Protein AF-A0A7W1UMY3-F1 (afdb_monomer)

Secondary structure (DSSP, 8-state):
--HHHHHTTSHHHHHHTT---HHHHHHHHHHHHH-HHHHHHHHHHHHHHHHHHHHHPPPPPTTHHHHHHHHHHHHHHHHTTPPP-PPPP---

pLDDT: mean 92.27, std 11.25, range [49.06, 98.5]

Solvent-accessible surface area (backbone atoms only — not comparable to full-atom values): 5619 Å² total; per-residue (Å²): 132,53,74,63,57,53,66,74,64,53,58,56,61,36,44,75,71,68,68,48,57,75,67,56,44,54,47,51,53,52,48,31,72,76,31,69,68,50,46,49,48,48,50,52,53,48,52,53,50,49,58,52,44,67,77,66,63,75,85,72,66,82,64,52,60,61,51,50,52,53,48,54,53,50,53,53,41,43,77,72,67,47,75,87,80,70,82,78,77,82,79,130

Radius of gyration: 21.95 Å;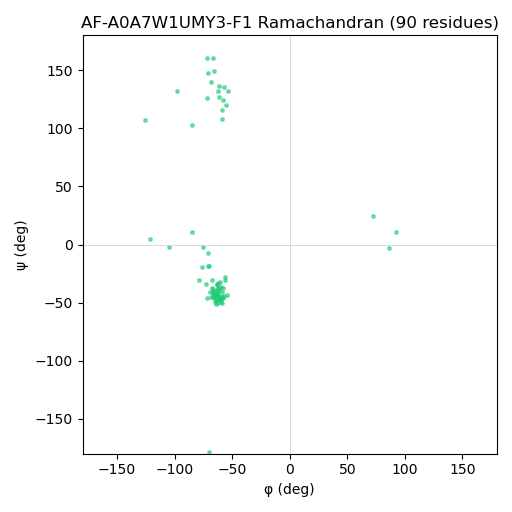 Cα contacts (8 Å, |Δi|>4): 33; chains: 1; bounding box: 52×24×57 Å

Sequence (92 aa):
MSIREYIESGVLEIYVLGLTDEAERAEVEKMAAAHPEIRKEIAEISVALQNYAEKRGVAPHPAIKPLLMATIDYTERLENGEAPAFPQILND

Structure (mmCIF, N/CA/C/O backbone):
data_AF-A0A7W1UMY3-F1
#
_entry.id   AF-A0A7W1UMY3-F1
#
loop_
_atom_site.group_PDB
_atom_site.id
_atom_site.type_symbol
_atom_site.label_atom_id
_atom_site.label_alt_id
_atom_site.label_comp_id
_atom_site.label_asym_id
_atom_site.label_entity_id
_atom_site.label_seq_id
_atom_site.pdbx_PDB_ins_code
_atom_site.Cartn_x
_atom_site.Cartn_y
_atom_site.Cartn_z
_atom_site.occupancy
_atom_site.B_iso_or_equiv
_atom_site.auth_seq_id
_atom_site.auth_comp_id
_atom_site.auth_asym_id
_atom_site.auth_atom_id
_atom_site.pdbx_PDB_model_num
ATOM 1 N N . MET A 1 1 ? -12.592 3.965 23.093 1.00 72.88 1 MET A N 1
ATOM 2 C CA . MET A 1 1 ? -13.286 4.171 21.812 1.00 72.88 1 MET A CA 1
ATOM 3 C C . MET A 1 1 ? -13.922 2.855 21.406 1.00 72.88 1 MET A C 1
ATOM 5 O O . MET A 1 1 ? -13.308 1.814 21.620 1.00 72.88 1 MET A O 1
ATOM 9 N N . SER A 1 2 ? -15.158 2.875 20.925 1.00 93.44 2 SER A N 1
ATOM 10 C CA . SER A 1 2 ? -15.796 1.706 20.318 1.00 93.44 2 SER A CA 1
ATOM 11 C C . SER A 1 2 ? -15.186 1.416 18.942 1.00 93.44 2 SER A C 1
ATOM 13 O O . SER A 1 2 ? -14.590 2.295 18.324 1.00 93.44 2 SER A O 1
ATOM 15 N N . ILE A 1 3 ? -15.359 0.191 18.437 1.00 94.12 3 ILE A N 1
ATOM 16 C CA . ILE A 1 3 ? -14.902 -0.183 17.084 1.00 94.12 3 ILE A CA 1
ATOM 17 C C . ILE A 1 3 ? -15.547 0.721 16.026 1.00 94.12 3 ILE A C 1
ATOM 19 O O . ILE A 1 3 ? -14.898 1.122 15.068 1.00 94.12 3 ILE A O 1
ATOM 23 N N . ARG A 1 4 ? -16.818 1.080 16.224 1.00 94.94 4 ARG A N 1
ATOM 24 C CA . ARG A 1 4 ? -17.551 1.952 15.307 1.00 94.94 4 ARG A CA 1
ATOM 25 C C . ARG A 1 4 ? -16.951 3.354 15.243 1.00 94.94 4 ARG A C 1
ATOM 27 O O . ARG A 1 4 ? -16.699 3.844 14.154 1.00 94.94 4 ARG A O 1
ATOM 34 N N . GLU A 1 5 ? -16.684 3.961 16.396 1.00 96.12 5 GLU A N 1
ATOM 35 C CA . GLU A 1 5 ? -16.032 5.276 16.467 1.00 96.12 5 GLU A CA 1
ATOM 36 C C . GLU A 1 5 ?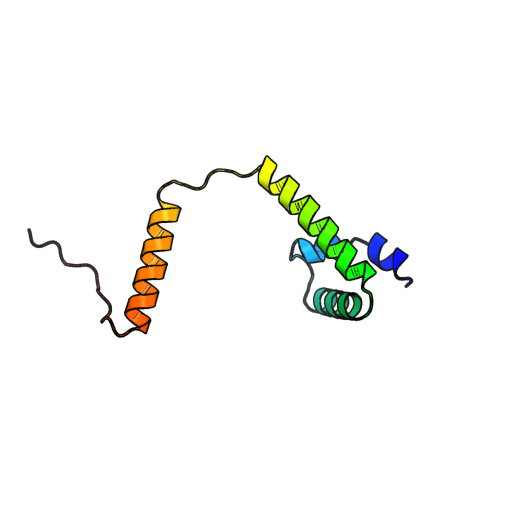 -14.621 5.244 15.861 1.00 96.12 5 GLU A C 1
ATOM 38 O O . GLU A 1 5 ? -14.197 6.220 15.258 1.00 96.12 5 GLU A O 1
ATOM 43 N N . TYR A 1 6 ? -13.908 4.118 15.988 1.00 96.62 6 TYR A N 1
ATOM 44 C CA . TYR A 1 6 ? -12.601 3.926 15.355 1.00 96.62 6 TYR A CA 1
ATOM 45 C C . TYR A 1 6 ? -12.704 3.936 13.828 1.00 96.62 6 TYR A C 1
ATOM 47 O O . TYR A 1 6 ? -11.946 4.641 13.169 1.00 96.62 6 TYR A O 1
ATOM 55 N N . ILE A 1 7 ? -13.667 3.197 13.273 1.00 96.56 7 ILE A N 1
ATOM 56 C CA . ILE A 1 7 ? -13.930 3.160 11.828 1.00 96.56 7 ILE A CA 1
ATOM 57 C C . ILE A 1 7 ? -14.362 4.543 11.322 1.00 96.56 7 ILE A C 1
ATOM 59 O O . ILE A 1 7 ? -13.839 5.025 10.328 1.00 96.56 7 ILE A O 1
ATOM 63 N N . GLU A 1 8 ? -15.252 5.224 12.044 1.00 96.44 8 GLU A N 1
ATOM 64 C CA . GLU A 1 8 ? -15.770 6.544 11.660 1.00 96.44 8 GLU A CA 1
ATOM 65 C C . GLU A 1 8 ? -14.763 7.696 11.906 1.00 96.44 8 GLU A C 1
ATOM 67 O O . GLU A 1 8 ? -15.059 8.846 11.583 1.00 96.44 8 GLU A O 1
ATOM 72 N N . SER A 1 9 ? -13.575 7.419 12.462 1.00 96.06 9 SER A N 1
ATOM 73 C CA . SER A 1 9 ? -12.566 8.441 12.794 1.00 96.06 9 SER A CA 1
ATOM 74 C C . SER A 1 9 ? -11.787 8.983 11.591 1.00 96.06 9 SER A C 1
ATOM 76 O O . SER A 1 9 ? -11.182 10.050 11.693 1.00 96.06 9 SER A O 1
ATOM 78 N N . GLY A 1 10 ? -11.775 8.261 10.466 1.00 95.75 10 GLY A N 1
ATOM 79 C CA . GLY A 1 10 ? -10.986 8.608 9.280 1.00 95.75 10 GLY A CA 1
ATOM 80 C C . GLY A 1 10 ? -9.540 8.084 9.283 1.00 95.75 10 GLY A C 1
ATOM 81 O O . GLY A 1 10 ? -8.801 8.299 8.321 1.00 95.75 10 GLY A O 1
ATOM 82 N N . VAL A 1 11 ? -9.093 7.419 10.358 1.00 97.75 11 VAL A N 1
ATOM 83 C CA . VAL A 1 11 ? -7.702 6.937 10.477 1.00 97.75 11 VAL A CA 1
ATOM 84 C C . VAL A 1 11 ? -7.377 5.818 9.481 1.00 97.75 11 VAL A C 1
ATOM 86 O O . VAL A 1 11 ? -6.244 5.710 9.011 1.00 97.75 11 VAL A O 1
ATOM 89 N N . LEU A 1 12 ? -8.366 4.997 9.113 1.00 98.38 12 LEU A N 1
ATOM 90 C CA . LEU A 1 12 ? -8.172 3.860 8.210 1.00 98.38 12 LEU A CA 1
ATOM 91 C C . LEU A 1 12 ? -7.946 4.313 6.763 1.00 98.38 12 LEU A C 1
ATOM 93 O O . LEU A 1 12 ? -7.151 3.712 6.046 1.00 98.38 12 LEU A O 1
ATOM 97 N N . GLU A 1 13 ? -8.574 5.405 6.344 1.00 98.06 13 GLU A N 1
ATOM 98 C CA . GLU A 1 13 ? -8.384 6.023 5.037 1.00 98.06 13 GLU A CA 1
ATOM 99 C C . GLU A 1 13 ? -6.976 6.598 4.907 1.00 98.06 13 GLU A C 1
ATOM 101 O O . GLU A 1 13 ? -6.295 6.364 3.908 1.00 98.06 13 GLU A O 1
ATOM 106 N N . ILE A 1 14 ? -6.513 7.304 5.940 1.00 98.00 14 ILE A N 1
ATOM 107 C CA . ILE A 1 14 ? -5.154 7.853 6.006 1.00 98.00 14 ILE A CA 1
ATOM 108 C C . ILE A 1 14 ? -4.129 6.709 6.000 1.00 98.00 14 ILE A C 1
ATOM 110 O O . ILE A 1 14 ? -3.113 6.796 5.304 1.00 98.00 14 ILE A O 1
ATOM 114 N N . TYR A 1 15 ? -4.419 5.613 6.709 1.00 98.25 15 TYR A N 1
ATOM 115 C CA . TYR A 1 15 ? -3.581 4.416 6.729 1.00 98.25 15 TYR A CA 1
ATOM 116 C C . TYR A 1 15 ? -3.464 3.774 5.345 1.00 98.25 15 TYR A C 1
ATOM 118 O O . TYR A 1 15 ? -2.353 3.545 4.870 1.00 98.25 15 TYR A O 1
ATOM 126 N N . VAL A 1 16 ? -4.587 3.535 4.658 1.00 98.00 16 VAL A N 1
ATOM 127 C CA . VAL A 1 16 ? -4.586 2.935 3.312 1.00 98.00 16 VAL A CA 1
ATOM 128 C C . VAL A 1 16 ? -3.884 3.838 2.293 1.00 98.00 16 VAL A C 1
ATOM 130 O O . VAL A 1 16 ? -3.209 3.342 1.392 1.00 98.00 16 VAL A O 1
ATOM 133 N N . LEU A 1 17 ? -3.982 5.161 2.444 1.00 96.62 17 LEU A N 1
ATOM 134 C CA . LEU A 1 17 ? -3.241 6.123 1.623 1.00 96.62 17 LEU A CA 1
ATOM 135 C C . LEU A 1 17 ? -1.731 6.161 1.930 1.00 96.62 17 LEU A C 1
ATOM 137 O O . LEU A 1 17 ? -0.987 6.825 1.208 1.00 96.62 17 LEU A O 1
ATOM 141 N N . GLY A 1 18 ? -1.269 5.469 2.976 1.00 96.94 18 GLY A N 1
ATOM 142 C CA . GLY A 1 18 ? 0.130 5.462 3.404 1.00 96.94 18 GLY A CA 1
ATOM 143 C C . GLY A 1 18 ? 0.576 6.769 4.063 1.00 96.94 18 GLY A C 1
ATOM 144 O O . GLY A 1 18 ? 1.759 7.097 4.021 1.00 96.94 18 GLY A O 1
ATOM 145 N N . LEU A 1 19 ? -0.364 7.532 4.631 1.00 97.94 19 LEU A N 1
ATOM 146 C CA . LEU A 1 19 ? -0.131 8.870 5.187 1.00 97.94 19 LEU A CA 1
ATOM 147 C C . LEU A 1 19 ? -0.090 8.911 6.721 1.00 97.94 19 LEU A C 1
ATOM 149 O O . LEU A 1 19 ? 0.147 9.976 7.285 1.00 97.94 19 LEU A O 1
ATOM 153 N N . THR A 1 20 ? -0.309 7.781 7.394 1.00 97.94 20 THR A N 1
ATOM 154 C CA . THR A 1 20 ? -0.184 7.671 8.855 1.00 97.94 20 THR A CA 1
ATOM 155 C C . THR A 1 20 ? 1.267 7.746 9.302 1.00 97.94 20 THR A C 1
ATOM 157 O O . THR A 1 20 ? 2.158 7.198 8.636 1.00 97.94 20 THR A O 1
ATOM 160 N N . ASP A 1 21 ? 1.497 8.311 10.484 1.00 97.94 21 ASP A N 1
ATOM 161 C CA . ASP A 1 21 ? 2.793 8.197 11.145 1.00 97.94 21 ASP A CA 1
ATOM 162 C C . ASP A 1 21 ? 3.063 6.763 11.658 1.00 97.94 21 ASP A C 1
ATOM 164 O O . ASP A 1 21 ? 2.313 5.817 11.399 1.00 97.94 21 ASP A O 1
ATOM 168 N N . GLU A 1 22 ? 4.211 6.549 12.303 1.00 97.75 22 GLU A N 1
ATOM 169 C CA . GLU A 1 22 ? 4.595 5.226 12.812 1.00 97.75 22 GLU A CA 1
ATOM 170 C C . GLU A 1 22 ? 3.698 4.745 13.964 1.00 97.75 22 GLU A C 1
ATOM 172 O O . GLU A 1 22 ? 3.368 3.559 14.027 1.00 97.75 22 GLU A O 1
ATOM 177 N N . ALA A 1 23 ? 3.275 5.650 14.850 1.00 97.38 23 ALA A N 1
ATOM 178 C CA . ALA A 1 23 ? 2.456 5.311 16.006 1.00 97.38 23 ALA A CA 1
ATOM 179 C C . ALA A 1 23 ? 1.024 4.961 15.582 1.00 97.38 23 ALA A C 1
ATOM 181 O O . ALA A 1 23 ? 0.495 3.927 15.994 1.00 97.38 23 ALA A O 1
ATOM 182 N N . GLU A 1 24 ? 0.434 5.773 14.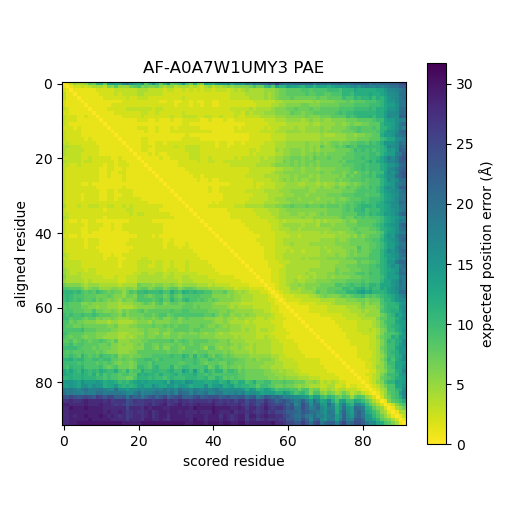706 1.00 97.12 24 GLU A N 1
ATOM 183 C CA . GLU A 1 24 ? -0.891 5.547 14.129 1.00 97.12 24 GLU A CA 1
ATOM 184 C C . GLU A 1 24 ? -0.940 4.230 13.353 1.00 97.12 24 GLU A C 1
ATOM 186 O O . GLU A 1 24 ? -1.847 3.422 13.540 1.00 97.12 24 GLU A O 1
ATOM 191 N N . ARG A 1 25 ? 0.072 3.955 12.524 1.00 98.19 25 ARG A N 1
ATOM 192 C CA . ARG A 1 25 ? 0.174 2.693 11.781 1.00 98.19 25 ARG A CA 1
ATOM 193 C C . ARG A 1 25 ? 0.267 1.483 12.699 1.00 98.19 25 ARG A C 1
ATOM 195 O O . ARG A 1 25 ? -0.452 0.511 12.482 1.00 98.19 25 ARG A O 1
ATOM 202 N N . ALA A 1 26 ? 1.106 1.541 13.732 1.00 98.12 26 ALA A N 1
ATOM 203 C CA . ALA A 1 26 ? 1.211 0.456 14.702 1.00 98.12 26 ALA A CA 1
ATOM 204 C C . ALA A 1 26 ? -0.118 0.225 15.446 1.00 98.12 26 ALA A C 1
ATOM 206 O O . ALA A 1 26 ? -0.495 -0.920 15.714 1.00 98.12 26 ALA A O 1
ATOM 207 N N . GLU A 1 27 ? -0.855 1.294 15.759 1.00 97.31 27 GLU A N 1
ATOM 208 C CA . GLU A 1 27 ? -2.195 1.194 16.336 1.00 97.31 27 GLU A CA 1
ATOM 209 C C . GLU A 1 27 ? -3.185 0.542 15.365 1.00 97.31 27 GLU A C 1
ATOM 211 O O . GLU A 1 27 ? -3.858 -0.414 15.754 1.00 97.31 27 GLU A O 1
ATOM 216 N N . VAL A 1 28 ? -3.241 0.995 14.108 1.00 98.00 28 VAL A N 1
ATOM 217 C CA . VAL A 1 28 ? -4.113 0.421 13.072 1.00 98.00 28 VAL A CA 1
ATOM 218 C C . VAL A 1 28 ? -3.822 -1.061 12.877 1.00 98.00 28 VAL A C 1
ATOM 220 O O . VAL A 1 28 ? -4.751 -1.864 12.876 1.00 98.00 28 VAL A O 1
ATOM 223 N N . GLU A 1 29 ? -2.555 -1.461 12.786 1.00 97.94 29 GLU A N 1
ATOM 224 C CA . GLU A 1 29 ? -2.167 -2.865 12.620 1.00 97.94 29 GLU A CA 1
ATOM 225 C C . GLU A 1 29 ? -2.569 -3.722 13.824 1.00 97.94 29 GLU A C 1
ATOM 227 O O . GLU A 1 29 ? -3.115 -4.818 13.664 1.00 97.94 29 GLU A O 1
ATOM 232 N N . LYS A 1 30 ? -2.376 -3.209 15.043 1.00 97.81 30 LYS A N 1
ATOM 233 C CA . LYS A 1 30 ? -2.822 -3.877 16.270 1.00 97.81 30 LYS A CA 1
ATOM 234 C C . LYS A 1 30 ? -4.344 -4.029 16.304 1.00 97.81 30 LYS A C 1
ATOM 236 O O . LYS A 1 30 ? -4.851 -5.104 16.635 1.00 97.81 30 LYS A O 1
ATOM 241 N N . MET A 1 31 ? -5.073 -2.969 15.969 1.00 97.31 31 MET A N 1
ATOM 242 C CA . MET A 1 31 ? -6.534 -2.955 15.947 1.00 97.31 31 MET A CA 1
ATOM 243 C C . MET A 1 31 ? -7.079 -3.886 14.861 1.00 97.31 31 MET A C 1
ATOM 245 O O . MET A 1 31 ? -7.978 -4.683 15.125 1.00 97.31 31 MET A O 1
ATOM 249 N N . ALA A 1 32 ? -6.469 -3.877 13.679 1.00 97.75 32 ALA A N 1
ATOM 250 C CA . ALA A 1 32 ? -6.765 -4.794 12.592 1.00 97.75 32 ALA A CA 1
ATOM 251 C C . ALA A 1 32 ? -6.470 -6.246 12.982 1.00 97.75 32 ALA A C 1
ATOM 253 O O . ALA A 1 32 ? -7.240 -7.129 12.624 1.00 97.75 32 ALA A O 1
ATOM 254 N N . ALA A 1 33 ? -5.406 -6.537 13.737 1.00 97.75 33 ALA A N 1
ATOM 255 C CA . ALA A 1 33 ? -5.124 -7.888 14.226 1.00 97.75 33 ALA A CA 1
ATOM 256 C C . ALA A 1 33 ? -6.219 -8.393 15.185 1.00 97.75 33 ALA A C 1
ATOM 258 O O . ALA A 1 33 ? -6.669 -9.537 15.054 1.00 97.75 33 ALA A O 1
ATOM 259 N N . ALA A 1 34 ? -6.684 -7.529 16.091 1.00 96.88 34 ALA A N 1
ATOM 260 C CA . ALA A 1 34 ? -7.680 -7.854 17.111 1.00 96.88 34 ALA A CA 1
ATOM 261 C C . ALA A 1 34 ? -9.132 -7.888 16.593 1.00 96.88 34 ALA A C 1
ATOM 263 O O . ALA A 1 34 ? -9.937 -8.667 17.105 1.00 96.88 34 ALA A O 1
ATOM 264 N N . HIS A 1 35 ? -9.467 -7.082 15.582 1.00 97.25 35 HIS A N 1
ATOM 265 C 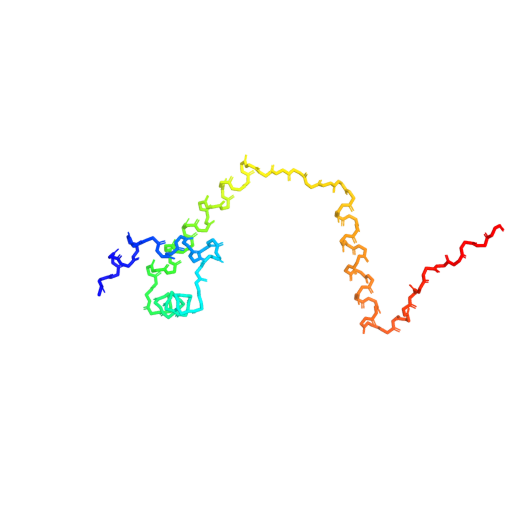CA . HIS A 1 35 ? -10.842 -6.872 15.120 1.00 97.25 35 HIS A CA 1
ATOM 266 C C . HIS A 1 35 ? -10.978 -7.147 13.611 1.00 97.25 35 HIS A C 1
ATOM 268 O O . HIS A 1 35 ? -10.521 -6.348 12.787 1.00 97.25 35 HIS A O 1
ATOM 274 N N . PRO A 1 36 ? -11.612 -8.268 13.210 1.00 97.12 36 PRO A N 1
ATOM 275 C CA . PRO A 1 36 ? -11.842 -8.596 11.802 1.00 97.12 36 PRO A CA 1
ATOM 276 C C . PRO A 1 36 ? -12.609 -7.521 11.023 1.00 97.12 36 PRO A C 1
ATOM 278 O O . PRO A 1 36 ? -12.378 -7.366 9.826 1.00 97.12 36 PRO A O 1
ATOM 281 N N . GLU A 1 37 ? -13.493 -6.775 11.685 1.00 97.19 37 GLU A N 1
ATOM 282 C CA . GLU A 1 37 ? -14.262 -5.674 11.102 1.00 97.19 37 GLU A CA 1
ATOM 283 C C . GLU A 1 37 ? -13.348 -4.560 10.585 1.00 97.19 37 GLU A C 1
ATOM 285 O O . GLU A 1 37 ? -13.588 -4.026 9.509 1.00 97.19 37 GLU A O 1
ATOM 290 N N . ILE A 1 38 ? -12.254 -4.273 11.294 1.00 97.94 38 ILE A N 1
ATOM 291 C CA . ILE A 1 38 ? -11.276 -3.258 10.885 1.00 97.94 38 ILE A CA 1
ATOM 292 C C . ILE A 1 38 ? -10.501 -3.723 9.649 1.00 97.94 38 ILE A C 1
ATOM 294 O O . ILE A 1 38 ? -10.309 -2.951 8.716 1.00 97.94 38 ILE A O 1
ATOM 298 N N . ARG A 1 39 ? -10.112 -5.005 9.581 1.00 98.12 39 ARG A N 1
ATOM 299 C CA . ARG A 1 39 ? -9.496 -5.563 8.359 1.00 98.12 39 ARG A CA 1
ATOM 300 C C . ARG A 1 39 ? -10.436 -5.496 7.165 1.00 98.12 39 ARG A C 1
ATOM 302 O O . ARG A 1 39 ? -9.990 -5.223 6.053 1.00 98.12 39 ARG A O 1
ATOM 309 N N . LYS A 1 40 ? -11.719 -5.777 7.396 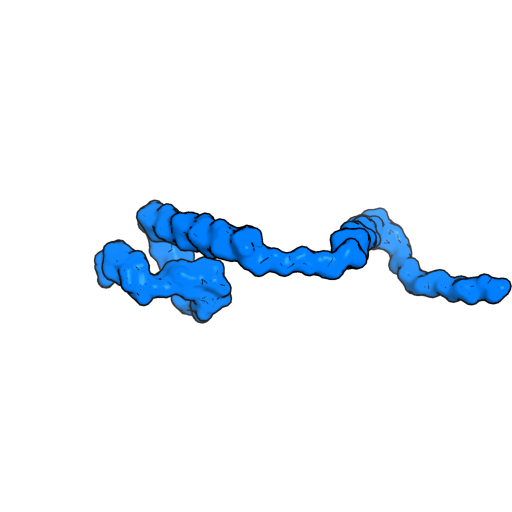1.00 98.19 40 LYS A N 1
ATOM 310 C CA . LYS A 1 40 ? -12.745 -5.689 6.362 1.00 98.19 40 LYS A CA 1
ATOM 311 C C . LYS A 1 40 ? -12.871 -4.251 5.851 1.00 98.19 40 LYS A C 1
ATOM 313 O O . LYS A 1 40 ? -12.821 -4.057 4.644 1.00 98.19 40 LYS A O 1
ATOM 318 N N . GLU A 1 41 ? -12.938 -3.274 6.749 1.00 98.25 41 GLU A N 1
ATOM 319 C CA . GLU A 1 41 ? -13.005 -1.854 6.389 1.00 98.25 41 GLU A CA 1
ATOM 320 C C . GLU A 1 41 ? -11.777 -1.407 5.578 1.00 98.25 41 GLU A C 1
ATOM 322 O O . GLU A 1 41 ? -11.916 -0.835 4.501 1.00 98.25 41 GLU A O 1
ATOM 327 N N . ILE A 1 42 ? -10.563 -1.761 6.023 1.00 98.50 42 ILE A N 1
ATOM 328 C CA . ILE A 1 42 ? -9.313 -1.480 5.290 1.00 98.50 42 ILE A CA 1
ATOM 329 C C . ILE A 1 42 ? -9.372 -2.038 3.860 1.00 98.50 42 ILE A C 1
ATOM 331 O O . ILE A 1 42 ? -8.972 -1.362 2.906 1.00 98.50 42 ILE A O 1
ATOM 335 N N . ALA A 1 43 ? -9.874 -3.264 3.688 1.00 98.50 43 ALA A N 1
ATOM 336 C CA . ALA A 1 43 ? -10.014 -3.881 2.372 1.00 98.50 43 ALA A CA 1
ATOM 337 C C . ALA A 1 43 ? -11.056 -3.159 1.497 1.00 98.50 43 ALA A C 1
ATOM 339 O O . ALA A 1 43 ? -10.806 -2.939 0.312 1.00 98.50 43 ALA A O 1
ATOM 340 N N . GLU A 1 44 ? -12.196 -2.758 2.064 1.00 98.44 44 GLU A N 1
ATOM 341 C CA . GLU A 1 44 ? -13.246 -2.017 1.352 1.00 98.44 44 GLU A CA 1
ATOM 342 C C . GLU A 1 44 ? -12.754 -0.636 0.888 1.00 98.44 44 GLU A C 1
ATOM 344 O O . GLU A 1 44 ? -12.926 -0.285 -0.285 1.00 98.44 44 GLU A O 1
ATOM 349 N N . ILE A 1 45 ? -12.042 0.095 1.752 1.00 98.25 45 ILE A N 1
ATOM 350 C CA . ILE A 1 45 ? -11.382 1.365 1.409 1.00 98.25 45 ILE A CA 1
ATOM 351 C C . ILE A 1 45 ? -10.352 1.152 0.288 1.00 98.25 45 ILE A C 1
ATOM 353 O O . ILE A 1 45 ? -10.329 1.901 -0.693 1.00 98.25 45 ILE A O 1
ATOM 357 N N . SER A 1 46 ? -9.529 0.103 0.387 1.00 98.06 46 SER A N 1
ATOM 358 C CA . SER A 1 46 ? -8.504 -0.220 -0.618 1.00 98.06 46 SER A CA 1
ATOM 359 C C . SER A 1 46 ? -9.117 -0.486 -1.995 1.00 98.06 46 SER A C 1
ATOM 361 O O . SER A 1 46 ? -8.656 0.058 -3.000 1.00 98.06 46 SER A O 1
ATOM 363 N N . VAL A 1 47 ? -10.202 -1.264 -2.054 1.00 98.25 47 VAL A N 1
ATOM 364 C CA . VAL A 1 47 ? -10.934 -1.543 -3.299 1.00 98.25 47 VAL A CA 1
ATOM 365 C C . VAL A 1 47 ? -11.564 -0.270 -3.868 1.00 98.25 47 VAL A C 1
ATOM 367 O O . VAL A 1 47 ? -11.530 -0.050 -5.081 1.00 98.25 47 VAL A O 1
ATOM 370 N N . ALA A 1 48 ? -12.124 0.599 -3.024 1.00 97.12 48 ALA A N 1
ATOM 371 C CA . ALA A 1 48 ? -12.676 1.875 -3.473 1.00 97.12 48 ALA A CA 1
ATOM 372 C C . ALA A 1 48 ? -11.599 2.767 -4.117 1.00 97.12 48 ALA A C 1
ATOM 374 O O . ALA A 1 48 ? -11.819 3.317 -5.202 1.00 97.12 48 ALA A O 1
ATOM 375 N N . LEU A 1 49 ? -10.416 2.854 -3.501 1.00 95.75 49 LEU A N 1
ATOM 376 C CA . LEU A 1 49 ? -9.278 3.604 -4.033 1.00 95.75 49 LEU A CA 1
ATOM 377 C C . LEU A 1 49 ? -8.718 2.986 -5.316 1.00 95.75 49 LEU A C 1
ATOM 379 O O . LEU A 1 49 ? -8.440 3.723 -6.263 1.00 95.75 49 LEU A O 1
ATOM 383 N N . GLN A 1 50 ? -8.624 1.658 -5.399 1.00 95.62 50 GLN A N 1
ATOM 384 C CA . GLN A 1 50 ? -8.230 0.969 -6.628 1.00 95.62 50 GLN A CA 1
ATOM 385 C C . GLN A 1 50 ? -9.188 1.308 -7.779 1.00 95.62 50 GLN A C 1
ATOM 387 O O . GLN A 1 50 ? -8.747 1.756 -8.835 1.00 95.62 50 GLN A O 1
ATOM 392 N N . ASN A 1 51 ? -10.500 1.187 -7.561 1.00 96.50 51 ASN A N 1
ATOM 393 C CA . ASN A 1 51 ? -11.513 1.519 -8.567 1.00 96.50 51 ASN A CA 1
ATOM 394 C C . ASN A 1 51 ? -11.440 2.990 -9.011 1.00 96.50 51 ASN A C 1
ATOM 396 O O . ASN A 1 51 ? -11.692 3.317 -10.174 1.00 96.50 51 ASN A O 1
ATOM 400 N N . TYR A 1 52 ? -11.133 3.899 -8.083 1.00 93.88 52 TYR A N 1
ATOM 401 C CA . TYR A 1 52 ? -10.910 5.307 -8.396 1.00 93.88 52 TYR A CA 1
ATOM 402 C C . TYR A 1 52 ? -9.654 5.501 -9.258 1.00 93.88 52 TYR A C 1
ATOM 404 O O . TYR A 1 52 ? -9.710 6.214 -10.265 1.00 93.88 52 TYR A O 1
ATOM 412 N N . ALA A 1 53 ? -8.549 4.847 -8.893 1.00 92.38 53 ALA A N 1
ATOM 413 C CA . ALA A 1 53 ? -7.277 4.920 -9.602 1.00 92.38 53 ALA A CA 1
ATOM 414 C C . ALA A 1 53 ? -7.375 4.336 -11.018 1.00 92.38 53 ALA A C 1
ATOM 416 O O . ALA A 1 53 ? -6.922 4.972 -11.965 1.00 92.38 53 ALA A O 1
ATOM 417 N N . GLU A 1 54 ? -8.035 3.191 -11.198 1.00 93.88 54 GLU A N 1
ATOM 418 C CA . GLU A 1 54 ? -8.239 2.562 -12.511 1.00 93.88 54 GLU A CA 1
ATOM 419 C C . GLU A 1 54 ? -8.984 3.483 -13.485 1.00 93.88 54 GLU A C 1
ATOM 421 O O . GLU A 1 54 ? -8.601 3.614 -14.646 1.00 93.88 54 GLU A O 1
ATOM 426 N N . LYS A 1 55 ? -10.011 4.195 -13.004 1.00 94.62 55 LYS A N 1
ATOM 427 C CA . LYS A 1 55 ? -10.794 5.136 -13.825 1.00 94.62 55 LYS A CA 1
ATOM 428 C C . LYS A 1 55 ? -10.030 6.404 -14.206 1.00 94.62 55 LYS A C 1
ATOM 430 O O . LYS A 1 55 ? -10.467 7.122 -15.102 1.00 94.62 55 LYS A O 1
ATOM 435 N N . ARG A 1 56 ? -8.941 6.722 -13.502 1.00 92.00 56 ARG A N 1
ATOM 436 C CA . ARG A 1 56 ? -8.173 7.971 -13.658 1.00 92.00 56 ARG A CA 1
ATOM 437 C C . ARG A 1 56 ? -6.709 7.747 -14.026 1.00 92.00 56 ARG A C 1
ATOM 439 O O . ARG A 1 56 ? -5.947 8.711 -14.080 1.00 92.00 56 ARG A O 1
ATOM 446 N N . GLY A 1 57 ? -6.317 6.500 -14.266 1.00 88.88 57 GLY A N 1
ATOM 447 C CA . GLY A 1 57 ? -4.945 6.133 -14.574 1.00 88.88 57 GLY A CA 1
ATOM 448 C C . GLY A 1 57 ? -4.459 6.809 -15.852 1.00 88.88 57 GLY A C 1
ATOM 449 O O . GLY A 1 57 ? -5.161 6.849 -16.862 1.00 88.88 57 GLY A O 1
ATOM 450 N N . VAL A 1 58 ? -3.234 7.327 -15.810 1.00 92.12 58 VAL A N 1
ATOM 451 C CA . VAL A 1 58 ? -2.540 7.851 -16.988 1.00 92.12 58 VAL A CA 1
ATOM 452 C C . VAL A 1 58 ? -1.602 6.768 -17.500 1.00 92.12 58 VAL A C 1
ATOM 454 O O . VAL A 1 58 ? -0.860 6.167 -16.722 1.00 92.12 58 VAL A O 1
ATOM 457 N N . ALA A 1 59 ? -1.631 6.512 -18.808 1.00 91.56 59 ALA A N 1
ATOM 458 C CA . ALA A 1 59 ? -0.725 5.547 -19.412 1.00 91.56 59 ALA A CA 1
ATOM 459 C C . ALA A 1 59 ? 0.738 5.993 -19.203 1.00 91.56 59 ALA A C 1
ATOM 461 O O . ALA A 1 59 ? 1.076 7.131 -19.546 1.00 91.56 59 ALA A O 1
ATOM 462 N N . PRO A 1 60 ? 1.618 5.131 -18.657 1.00 93.00 60 PRO A N 1
ATOM 463 C CA . PRO A 1 60 ? 3.031 5.455 -18.537 1.00 93.00 60 PRO A CA 1
ATOM 464 C C . PRO A 1 60 ? 3.678 5.546 -19.922 1.00 93.00 60 PRO A C 1
ATOM 466 O O . PRO A 1 60 ? 3.172 5.000 -20.906 1.00 93.00 60 PRO A O 1
ATOM 469 N N . HIS A 1 61 ? 4.834 6.206 -20.001 1.00 96.81 61 HIS A N 1
ATOM 470 C CA . HIS A 1 61 ? 5.580 6.291 -21.252 1.00 96.81 61 HIS A CA 1
ATOM 471 C C . HIS A 1 61 ? 5.908 4.874 -21.785 1.00 96.81 61 HIS A C 1
ATOM 473 O O . HIS A 1 61 ? 6.370 4.034 -21.005 1.00 96.81 61 HIS A O 1
ATOM 479 N N . PRO A 1 62 ? 5.738 4.587 -23.093 1.00 96.00 62 PRO A N 1
ATOM 480 C CA . PRO A 1 62 ? 5.887 3.231 -23.638 1.00 96.00 62 PRO A CA 1
ATOM 481 C C . PRO A 1 62 ? 7.244 2.566 -23.360 1.00 96.00 62 PRO A C 1
ATOM 483 O O . PRO A 1 62 ? 7.319 1.346 -23.245 1.00 96.00 62 PRO A O 1
ATOM 486 N N . ALA A 1 63 ? 8.310 3.360 -23.209 1.00 95.94 63 ALA A N 1
ATOM 487 C CA . ALA A 1 63 ? 9.657 2.865 -22.907 1.00 95.94 63 ALA A CA 1
ATOM 488 C C . ALA A 1 63 ? 9.827 2.302 -21.482 1.00 95.94 63 ALA A C 1
ATOM 490 O O . ALA A 1 63 ? 10.772 1.556 -21.239 1.00 95.94 63 ALA A O 1
ATOM 491 N N . ILE A 1 64 ? 8.929 2.628 -20.544 1.00 96.69 64 ILE A N 1
ATOM 492 C CA . ILE A 1 64 ? 9.087 2.255 -19.131 1.00 96.69 64 ILE A CA 1
ATOM 493 C C . ILE A 1 64 ? 9.008 0.741 -18.937 1.00 96.69 64 ILE A C 1
ATOM 495 O O . ILE A 1 64 ? 9.832 0.176 -18.225 1.00 96.69 64 ILE A O 1
ATOM 499 N N . LYS A 1 65 ? 8.059 0.063 -19.594 1.00 95.75 65 LYS A N 1
ATOM 500 C CA . LYS A 1 65 ? 7.912 -1.392 -19.451 1.00 95.75 65 LYS A CA 1
ATOM 501 C C . LYS A 1 65 ? 9.142 -2.152 -19.983 1.00 95.75 65 LYS A C 1
ATOM 503 O O . LYS A 1 65 ? 9.676 -2.952 -19.221 1.00 95.75 65 LYS A O 1
ATOM 508 N N . PRO A 1 66 ? 9.634 -1.912 -21.217 1.00 96.75 66 PRO A N 1
ATOM 509 C CA . PRO A 1 66 ? 10.872 -2.530 -21.695 1.00 96.75 66 PRO A CA 1
ATOM 510 C C . PRO A 1 66 ? 12.083 -2.238 -20.802 1.00 96.75 66 PRO A C 1
ATOM 512 O O . PRO A 1 66 ? 12.819 -3.162 -20.473 1.00 96.75 66 PRO A O 1
ATOM 515 N N . LEU A 1 67 ? 12.260 -0.983 -20.370 1.00 96.19 67 LEU A N 1
ATOM 516 C CA . LEU A 1 67 ? 13.376 -0.583 -19.507 1.00 96.19 67 LEU A CA 1
ATOM 517 C C . LEU A 1 67 ? 13.357 -1.324 -18.165 1.00 96.19 67 LEU A C 1
ATOM 519 O O . LEU A 1 67 ? 14.383 -1.845 -17.729 1.00 96.19 67 LEU A O 1
ATOM 523 N N . LEU A 1 68 ? 12.189 -1.384 -17.521 1.00 96.56 68 LEU A N 1
ATOM 524 C CA . LEU A 1 68 ? 12.016 -2.075 -16.247 1.00 96.56 68 LEU A CA 1
ATOM 525 C C . LEU A 1 68 ? 12.311 -3.570 -16.385 1.00 96.56 68 LEU A C 1
ATOM 527 O O . LEU A 1 68 ? 13.061 -4.115 -15.584 1.00 96.56 68 LEU A O 1
ATOM 531 N N . MET A 1 69 ? 11.760 -4.225 -17.411 1.00 97.19 69 MET A N 1
ATOM 532 C CA . MET A 1 69 ? 11.996 -5.655 -17.635 1.00 97.19 69 MET A CA 1
ATOM 533 C C . MET A 1 69 ? 13.472 -5.950 -17.921 1.00 97.19 69 MET A C 1
ATOM 535 O O . MET A 1 69 ? 14.011 -6.895 -17.359 1.00 97.19 69 MET A O 1
ATOM 539 N N . ALA A 1 70 ? 14.141 -5.118 -18.725 1.00 95.31 70 ALA A N 1
ATOM 540 C CA . ALA A 1 70 ? 15.575 -5.254 -18.982 1.00 95.31 70 ALA A CA 1
ATOM 541 C C . ALA A 1 70 ? 16.416 -5.061 -17.710 1.00 95.31 70 ALA A C 1
ATOM 543 O O . ALA A 1 70 ? 17.433 -5.724 -17.537 1.00 95.31 70 ALA A O 1
ATOM 544 N N . THR A 1 71 ? 15.983 -4.170 -16.812 1.00 94.44 71 THR A N 1
ATOM 545 C CA . THR A 1 71 ? 16.655 -3.939 -15.528 1.00 94.44 71 THR A CA 1
ATOM 546 C C . THR A 1 71 ? 16.505 -5.147 -14.605 1.00 94.44 71 THR A C 1
ATOM 548 O O . THR A 1 71 ? 17.500 -5.583 -14.043 1.00 94.44 71 THR A O 1
ATOM 551 N N . ILE A 1 72 ? 15.298 -5.716 -14.489 1.00 95.94 72 ILE A N 1
ATOM 552 C CA . ILE A 1 72 ? 15.048 -6.925 -13.685 1.00 95.94 72 ILE A CA 1
ATOM 553 C C . ILE A 1 72 ? 15.898 -8.096 -14.190 1.00 95.94 72 ILE A C 1
ATOM 555 O O . ILE A 1 72 ? 16.605 -8.714 -13.402 1.00 95.94 72 ILE A O 1
ATOM 559 N N . ASP A 1 73 ? 15.872 -8.351 -15.500 1.00 95.81 73 ASP A N 1
ATOM 560 C CA . ASP A 1 73 ? 16.659 -9.410 -16.142 1.00 95.81 73 ASP A CA 1
ATOM 561 C C . ASP A 1 73 ? 18.166 -9.209 -15.915 1.00 95.81 73 ASP A C 1
ATOM 563 O O . ASP A 1 73 ? 18.869 -10.126 -15.501 1.00 95.81 73 ASP A O 1
ATOM 567 N N . TYR A 1 74 ? 18.674 -7.984 -16.092 1.00 91.56 74 TYR A N 1
ATOM 568 C CA . TYR A 1 74 ? 20.076 -7.683 -15.807 1.00 91.56 74 TYR A CA 1
ATOM 569 C C . TYR A 1 74 ? 20.439 -7.929 -14.336 1.00 91.56 74 TYR A C 1
ATOM 571 O O . TYR A 1 74 ? 21.453 -8.570 -14.064 1.00 91.56 74 TYR A O 1
ATOM 579 N N . THR A 1 75 ? 19.616 -7.465 -13.389 1.00 92.75 75 THR A N 1
ATOM 580 C CA . THR A 1 75 ? 19.835 -7.694 -11.954 1.00 92.75 75 THR A CA 1
ATOM 581 C C . THR A 1 75 ? 19.882 -9.186 -11.625 1.00 92.75 75 THR A C 1
ATOM 583 O O . THR A 1 75 ? 20.807 -9.618 -10.942 1.00 92.75 75 THR A O 1
ATOM 586 N N . GLU A 1 76 ? 18.961 -9.986 -12.165 1.00 95.06 76 GLU A N 1
ATOM 587 C CA . GLU A 1 76 ? 18.933 -11.437 -11.954 1.00 95.06 76 GLU A CA 1
ATOM 588 C C . GLU A 1 76 ? 20.189 -12.125 -12.512 1.00 95.06 76 GLU A C 1
ATOM 590 O O . GLU A 1 76 ? 20.768 -13.001 -11.867 1.00 95.06 76 GLU A O 1
ATOM 595 N N . ARG A 1 77 ? 20.677 -11.719 -13.690 1.00 93.12 77 ARG A N 1
ATOM 596 C CA . ARG A 1 77 ? 21.919 -12.283 -14.243 1.00 93.12 77 ARG A CA 1
ATOM 597 C C . ARG A 1 77 ? 23.149 -11.922 -13.410 1.00 93.12 77 ARG A C 1
ATOM 599 O O . ARG A 1 77 ? 24.013 -12.779 -13.222 1.00 93.12 77 ARG A O 1
ATOM 606 N N . LEU A 1 78 ? 23.221 -10.700 -12.874 1.00 92.56 78 LEU A N 1
ATOM 607 C CA . LEU A 1 78 ? 24.298 -10.299 -11.960 1.00 92.56 78 LEU A CA 1
ATOM 608 C C . LEU A 1 78 ? 24.296 -11.137 -10.675 1.00 92.56 78 LEU A C 1
ATOM 610 O O . LEU A 1 78 ? 25.352 -11.603 -10.249 1.00 92.56 78 LEU A O 1
ATOM 614 N N . GLU A 1 79 ? 23.123 -11.367 -10.079 1.00 93.88 79 GLU A N 1
ATOM 615 C CA . GLU A 1 79 ? 22.978 -12.250 -8.911 1.00 93.88 79 GLU A CA 1
ATOM 616 C C . GLU A 1 79 ? 23.406 -13.693 -9.226 1.00 93.88 79 GLU A C 1
ATOM 618 O O . GLU A 1 79 ? 23.988 -14.369 -8.377 1.00 93.88 79 GLU A O 1
ATOM 623 N N . ASN A 1 80 ? 23.208 -14.134 -10.471 1.00 95.38 80 ASN A N 1
ATOM 624 C CA . ASN A 1 80 ? 23.637 -15.438 -10.979 1.00 95.38 80 ASN A CA 1
ATOM 625 C C . ASN A 1 80 ? 25.097 -15.480 -11.484 1.00 95.38 80 ASN A C 1
ATOM 627 O O . ASN A 1 80 ? 25.517 -16.474 -12.080 1.00 95.38 80 ASN A O 1
ATOM 631 N N . GLY A 1 81 ? 25.896 -14.442 -11.218 1.00 91.50 81 GLY A N 1
ATOM 632 C CA . GLY A 1 81 ? 27.341 -14.442 -11.457 1.00 91.50 81 GLY A CA 1
ATOM 633 C C . GLY A 1 81 ? 27.792 -13.901 -12.815 1.00 91.50 81 GLY A C 1
ATOM 634 O O . GLY A 1 81 ? 28.970 -14.039 -13.153 1.00 91.50 81 GLY A O 1
ATOM 635 N N . GLU A 1 82 ? 26.907 -13.270 -13.593 1.00 88.38 82 GLU A N 1
ATOM 636 C CA . GLU A 1 82 ? 27.325 -12.456 -14.738 1.00 88.38 82 GLU A CA 1
ATOM 637 C C . GLU A 1 82 ? 28.189 -11.284 -14.250 1.00 88.38 82 GLU A C 1
ATOM 639 O O . GLU A 1 82 ? 27.850 -10.584 -13.294 1.00 88.38 82 GLU A O 1
ATOM 644 N N . ALA A 1 83 ? 29.333 -11.061 -14.897 1.00 86.94 83 ALA A N 1
ATOM 645 C CA . ALA A 1 83 ? 30.167 -9.910 -14.581 1.00 86.94 83 ALA A CA 1
ATOM 646 C C . ALA A 1 83 ? 29.454 -8.611 -15.009 1.00 86.94 83 ALA A C 1
ATOM 648 O O . ALA A 1 83 ? 28.892 -8.573 -16.106 1.00 86.94 83 ALA A O 1
ATOM 649 N N . PRO A 1 84 ? 29.518 -7.525 -14.214 1.00 82.19 84 PRO A N 1
ATOM 650 C CA . PRO A 1 84 ? 28.919 -6.250 -14.586 1.00 82.19 84 PRO A CA 1
ATOM 651 C C . PRO A 1 84 ? 29.427 -5.761 -15.942 1.00 82.19 84 PRO A C 1
ATOM 653 O O . PRO A 1 84 ? 30.622 -5.514 -16.123 1.00 82.19 84 PRO A O 1
ATOM 656 N N . ALA A 1 85 ? 28.511 -5.587 -16.890 1.00 70.25 85 ALA A N 1
ATOM 657 C CA . ALA A 1 85 ? 28.822 -4.988 -18.174 1.00 70.25 85 ALA A CA 1
ATOM 658 C C . ALA A 1 85 ? 28.740 -3.459 -18.037 1.00 70.25 85 ALA A C 1
ATOM 660 O O . ALA A 1 85 ? 27.6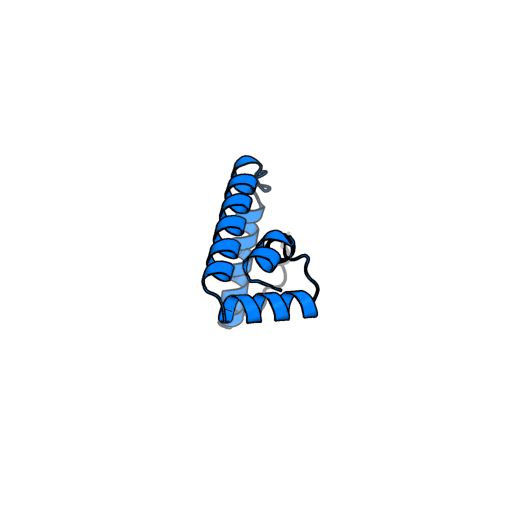56 -2.877 -18.011 1.00 70.25 85 ALA A O 1
ATOM 661 N N . PHE A 1 86 ? 29.890 -2.787 -17.944 1.00 66.00 86 PHE A N 1
ATOM 662 C CA . PHE A 1 86 ? 29.970 -1.354 -18.252 1.00 66.00 86 PHE A CA 1
ATOM 663 C C . PHE A 1 86 ? 29.687 -1.153 -19.750 1.00 66.00 86 PHE A C 1
ATOM 665 O O . PHE A 1 86 ? 29.966 -2.070 -20.529 1.00 66.00 86 PHE A O 1
ATOM 672 N N . PRO A 1 87 ? 29.108 -0.010 -20.176 1.00 58.69 87 PRO A N 1
ATOM 673 C CA . PRO A 1 87 ? 28.660 0.148 -21.554 1.00 58.69 87 PRO A CA 1
ATOM 674 C C . PRO A 1 87 ? 29.799 -0.164 -22.523 1.00 58.69 87 PRO A C 1
ATOM 676 O O . PRO A 1 87 ? 30.926 0.301 -22.347 1.00 58.69 87 PRO A O 1
ATOM 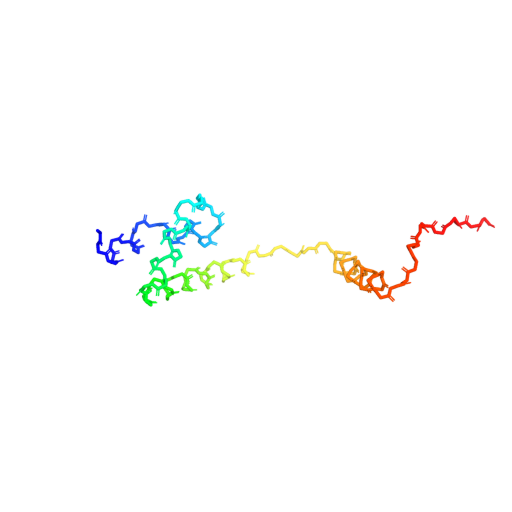679 N N . GLN A 1 88 ? 29.489 -0.981 -23.531 1.00 54.12 88 GLN A N 1
ATOM 680 C CA . GLN A 1 88 ? 30.420 -1.285 -24.607 1.00 54.12 88 GLN A CA 1
ATOM 681 C C . GLN A 1 88 ? 30.813 0.036 -25.266 1.00 54.12 88 GLN A C 1
ATOM 683 O O . GLN A 1 88 ? 29.948 0.803 -25.694 1.00 54.12 88 GLN A O 1
ATOM 688 N N . ILE A 1 89 ? 32.117 0.308 -25.322 1.00 57.38 89 ILE A N 1
ATOM 689 C CA . ILE A 1 89 ? 32.647 1.364 -26.178 1.00 57.38 89 ILE A CA 1
ATOM 690 C C . ILE A 1 89 ? 32.210 0.985 -27.594 1.00 57.38 89 ILE A C 1
ATOM 692 O O . ILE A 1 89 ? 32.569 -0.088 -28.082 1.00 57.38 89 ILE A O 1
ATOM 696 N N . LEU A 1 90 ? 31.372 1.820 -28.212 1.00 49.06 90 LEU A N 1
ATOM 697 C CA . LEU A 1 90 ? 31.097 1.729 -29.640 1.00 49.06 90 LEU A CA 1
ATOM 698 C C . LEU A 1 90 ? 32.446 1.893 -30.337 1.00 49.06 90 LEU A C 1
ATOM 700 O O . LEU A 1 90 ? 33.029 2.972 -30.293 1.00 49.06 90 LEU A O 1
ATOM 704 N N . ASN A 1 91 ? 32.974 0.805 -30.890 1.00 58.06 91 ASN A N 1
ATOM 705 C CA . ASN A 1 91 ? 34.097 0.908 -31.806 1.00 58.06 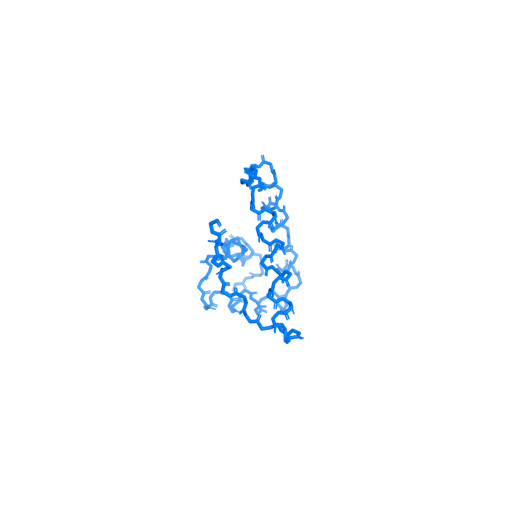91 ASN A CA 1
ATOM 706 C C . ASN A 1 91 ? 33.559 1.498 -33.115 1.00 58.06 91 ASN A C 1
ATOM 708 O O . ASN A 1 91 ? 32.567 0.986 -33.641 1.00 58.06 91 ASN A O 1
ATOM 712 N N . ASP A 1 92 ? 34.203 2.583 -33.551 1.00 53.03 92 ASP A N 1
ATOM 713 C CA . ASP A 1 92 ? 33.926 3.337 -34.781 1.00 53.03 92 ASP A CA 1
ATOM 714 C C . ASP A 1 92 ? 33.977 2.474 -36.055 1.00 53.03 92 ASP A C 1
ATOM 716 O O . ASP A 1 92 ? 34.848 1.572 -36.143 1.00 53.03 92 ASP A O 1
#

Mean predicted aligned error: 6.89 Å

Nearest PDB structures (foldseek):
  8z6g-assembly3_E  TM=6.070E-01  e=3.487E+00  Pseudomonas aeruginosa
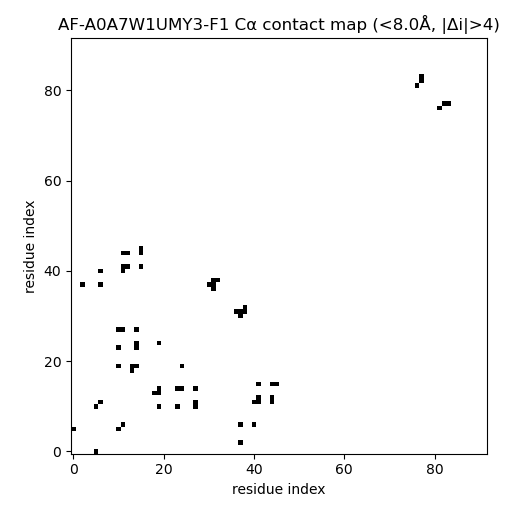
Foldseek 3Di:
DDPVCVLVVCLLLCVLVVNDDPVSVVVLVVCVVVDVVSVVSNVVSNVVVVVVCVVVPDDPDPVPVVVVVVVVVLVVVVVVPDDDDDDDDPDD